Protein AF-A0A3L7SD15-F1 (afdb_monomer_lite)

Secondary structure (DSSP, 8-state):
---EEEEEPSEESSSTT-EESSSSSHHHHHHHHHHHHHHHHHHHHH-HHHHIIIIIHHHHHHHHIIIIIHHHT--SS-EEEEHHHHHHHHHHHHHHHHHHHHHGGGT--HHHHHHHHHHHHHHHHHHHHHHHHHHTHHHHHHHHH--

Structure (mmCIF, N/CA/C/O backbone):
data_AF-A0A3L7SD15-F1
#
_entry.id   AF-A0A3L7SD15-F1
#
loop_
_atom_site.group_PDB
_atom_site.id
_atom_site.type_symbol
_atom_site.label_atom_id
_atom_site.label_alt_id
_atom_site.label_comp_id
_atom_site.label_asym_id
_atom_site.label_entity_id
_atom_site.label_seq_id
_atom_site.pdbx_PDB_ins_code
_atom_site.Cartn_x
_atom_site.Cartn_y
_atom_site.Cartn_z
_atom_site.occupancy
_atom_site.B_iso_or_equiv
_atom_site.auth_seq_id
_atom_site.auth_comp_id
_atom_site.auth_asym_id
_atom_site.auth_atom_id
_atom_site.pdbx_PDB_model_num
ATOM 1 N N . MET A 1 1 ? 20.064 4.854 -13.638 1.00 44.03 1 MET A N 1
ATOM 2 C CA . MET A 1 1 ? 19.119 5.550 -12.735 1.00 44.03 1 MET A CA 1
ATOM 3 C C . MET A 1 1 ? 19.048 4.775 -11.424 1.00 44.03 1 MET A C 1
ATOM 5 O O . MET A 1 1 ? 18.506 3.680 -11.407 1.00 44.03 1 MET A O 1
ATOM 9 N N . LEU A 1 2 ? 19.662 5.291 -10.357 1.00 52.66 2 LEU A N 1
ATOM 10 C CA . LEU A 1 2 ? 19.739 4.640 -9.041 1.00 52.66 2 LEU A CA 1
ATOM 11 C C . LEU A 1 2 ? 18.425 4.871 -8.278 1.00 52.66 2 LEU A C 1
ATOM 13 O 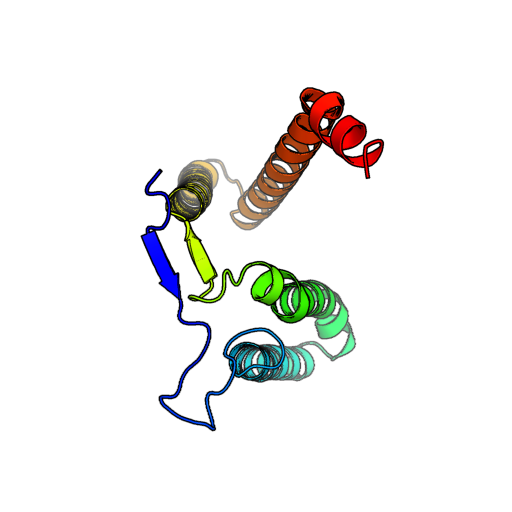O . LEU A 1 2 ? 18.302 5.822 -7.516 1.00 52.66 2 LEU A O 1
ATOM 17 N N . SER A 1 3 ? 17.406 4.059 -8.559 1.00 63.88 3 SER A N 1
ATOM 18 C CA . SER A 1 3 ? 16.093 4.158 -7.898 1.00 63.88 3 SER A CA 1
ATOM 19 C C . SER A 1 3 ? 15.896 3.105 -6.802 1.00 63.88 3 SER A C 1
ATOM 21 O O . SER A 1 3 ? 14.945 3.188 -6.032 1.00 63.88 3 SER A O 1
ATOM 23 N N . THR A 1 4 ? 16.780 2.113 -6.716 1.00 65.06 4 THR A N 1
ATOM 24 C CA . THR A 1 4 ? 16.707 1.012 -5.750 1.00 65.06 4 THR A CA 1
ATOM 25 C C . THR A 1 4 ? 17.349 1.433 -4.433 1.00 65.06 4 THR A C 1
ATOM 27 O O . THR A 1 4 ? 18.551 1.690 -4.390 1.00 65.06 4 THR A O 1
ATOM 30 N N . LEU A 1 5 ? 16.546 1.529 -3.375 1.00 67.06 5 LEU A N 1
ATOM 31 C CA . LEU A 1 5 ? 16.993 1.958 -2.049 1.00 67.06 5 LEU A CA 1
ATOM 32 C C . LEU A 1 5 ? 17.557 0.777 -1.251 1.00 67.06 5 LEU A C 1
ATOM 34 O O . LEU A 1 5 ? 18.591 0.899 -0.605 1.00 67.06 5 LEU A O 1
ATOM 38 N N . PHE A 1 6 ? 16.900 -0.381 -1.340 1.00 69.19 6 PHE A N 1
ATOM 39 C CA . PHE A 1 6 ? 17.351 -1.628 -0.730 1.00 69.19 6 PHE A CA 1
ATOM 40 C C . PHE A 1 6 ? 16.845 -2.825 -1.546 1.00 69.19 6 PHE A C 1
ATOM 42 O O . PHE A 1 6 ? 15.767 -2.757 -2.138 1.00 69.19 6 PHE A O 1
ATOM 49 N N . HIS A 1 7 ? 17.611 -3.916 -1.579 1.00 64.69 7 HIS A N 1
ATOM 50 C CA . HIS A 1 7 ? 17.184 -5.182 -2.179 1.00 64.69 7 HIS A CA 1
ATOM 51 C C . HIS A 1 7 ? 16.804 -6.143 -1.063 1.00 64.69 7 HIS A C 1
ATOM 53 O O . HIS A 1 7 ? 17.629 -6.437 -0.198 1.00 64.69 7 HIS A O 1
ATOM 59 N N . ILE A 1 8 ? 15.565 -6.634 -1.077 1.00 66.44 8 ILE A N 1
ATOM 60 C CA . ILE A 1 8 ? 15.168 -7.694 -0.151 1.00 66.44 8 ILE A CA 1
ATOM 61 C C . ILE A 1 8 ? 15.583 -9.022 -0.792 1.00 66.44 8 ILE A C 1
ATOM 63 O O . ILE A 1 8 ? 15.067 -9.342 -1.868 1.00 66.44 8 ILE A O 1
ATOM 67 N N . PRO A 1 9 ? 16.505 -9.789 -0.178 1.00 62.66 9 PRO A N 1
ATOM 68 C CA . PRO A 1 9 ? 16.968 -11.045 -0.750 1.00 62.66 9 PRO A CA 1
ATOM 69 C C . PRO A 1 9 ? 15.781 -11.994 -0.928 1.00 62.66 9 PRO A C 1
ATOM 71 O O . PRO A 1 9 ? 14.990 -12.179 -0.007 1.00 62.66 9 PRO A O 1
ATOM 74 N N . ALA A 1 10 ? 15.648 -12.592 -2.113 1.00 60.03 10 ALA A N 1
ATOM 75 C CA . ALA A 1 10 ? 14.552 -13.512 -2.429 1.00 60.03 10 ALA A CA 1
ATOM 76 C C . ALA A 1 10 ? 14.731 -14.917 -1.827 1.00 60.03 10 ALA A C 1
ATOM 78 O O . ALA A 1 10 ? 13.799 -15.722 -1.843 1.00 60.03 10 ALA A O 1
ATOM 79 N N . ARG A 1 11 ? 15.913 -15.217 -1.273 1.00 59.06 11 ARG A N 1
ATOM 80 C CA . ARG A 1 11 ? 16.249 -16.504 -0.656 1.00 59.06 11 ARG A CA 1
ATOM 81 C C . ARG A 1 11 ? 16.924 -16.286 0.696 1.00 59.06 11 ARG A C 1
ATOM 83 O O . ARG A 1 11 ? 17.832 -15.463 0.798 1.00 59.06 11 ARG A O 1
ATOM 90 N N . ILE A 1 12 ? 16.504 -17.036 1.713 1.00 55.72 12 ILE A N 1
ATOM 91 C CA . ILE A 1 12 ? 17.193 -17.119 3.010 1.00 55.72 12 ILE A CA 1
ATOM 92 C C . ILE A 1 12 ? 17.818 -18.512 3.087 1.00 55.72 12 ILE A C 1
ATOM 94 O O . ILE A 1 12 ? 17.109 -19.515 3.094 1.00 55.72 12 ILE A O 1
ATOM 98 N N . GLY A 1 13 ? 19.152 -18.560 3.112 1.00 55.25 13 GLY A N 1
ATOM 99 C CA . GLY A 1 13 ? 19.952 -19.787 3.164 1.00 55.25 13 GLY A CA 1
ATOM 100 C C . GLY A 1 13 ? 21.102 -19.763 2.154 1.00 55.25 13 GLY A C 1
ATOM 101 O O . GLY A 1 13 ? 20.912 -19.410 0.993 1.00 55.25 13 GLY A O 1
ATOM 102 N N . SER A 1 14 ? 22.310 -20.124 2.592 1.00 52.28 14 SER A N 1
ATOM 103 C CA . SER A 1 14 ? 23.492 -20.287 1.739 1.00 52.28 14 SER A CA 1
ATOM 104 C C . SER A 1 14 ? 23.707 -21.776 1.441 1.00 52.28 14 SER A C 1
ATOM 106 O O . SER A 1 14 ? 24.327 -22.474 2.240 1.00 52.28 14 SER A O 1
ATOM 108 N N . GLY A 1 15 ? 23.170 -22.285 0.328 1.00 61.50 15 GLY A N 1
ATOM 109 C CA . GLY A 1 15 ? 23.344 -23.687 -0.079 1.00 61.50 15 GLY A CA 1
ATOM 110 C C . GLY A 1 15 ? 22.202 -24.234 -0.941 1.00 61.50 15 GLY A C 1
ATOM 111 O O . GLY A 1 15 ? 21.306 -23.491 -1.335 1.00 61.50 15 GLY A O 1
ATOM 112 N N . ALA A 1 16 ? 22.241 -25.541 -1.223 1.00 53.19 16 ALA A N 1
ATOM 113 C CA . ALA A 1 16 ? 21.258 -26.263 -2.044 1.00 53.19 16 ALA A CA 1
ATOM 114 C C . ALA A 1 16 ? 19.819 -26.251 -1.474 1.00 53.19 16 ALA A C 1
ATOM 116 O O . ALA A 1 16 ? 18.874 -26.464 -2.227 1.00 53.19 16 ALA A O 1
ATOM 117 N N . ASP A 1 17 ? 19.658 -25.897 -0.194 1.00 54.47 17 ASP A N 1
ATOM 118 C CA . ASP A 1 17 ? 18.377 -25.802 0.523 1.00 54.47 17 ASP A CA 1
ATOM 119 C C . ASP A 1 17 ? 17.913 -24.341 0.698 1.00 54.47 17 ASP A C 1
ATOM 121 O O . ASP A 1 17 ? 17.344 -23.958 1.722 1.00 54.47 17 ASP A O 1
ATOM 125 N N . ALA A 1 18 ? 18.212 -23.475 -0.276 1.00 55.78 18 ALA A N 1
ATOM 126 C CA . ALA A 1 18 ? 17.794 -22.078 -0.247 1.00 55.78 18 ALA A CA 1
ATOM 127 C C . ALA A 1 18 ? 16.261 -21.974 -0.338 1.00 55.78 18 ALA A C 1
ATOM 129 O O . ALA A 1 18 ? 15.676 -22.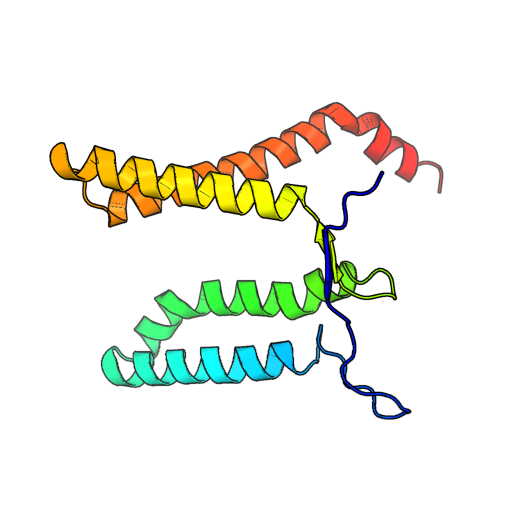119 -1.414 1.00 55.78 18 ALA A O 1
ATOM 130 N N . LEU A 1 19 ? 15.611 -21.701 0.796 1.00 57.66 19 LEU A N 1
ATOM 131 C CA . LEU A 1 19 ? 14.165 -21.527 0.868 1.00 57.66 19 LEU A CA 1
ATOM 132 C C . LEU A 1 19 ? 13.762 -20.220 0.167 1.00 57.66 19 LEU A C 1
ATOM 134 O O . LEU A 1 19 ? 14.313 -19.157 0.489 1.00 57.66 19 LEU A O 1
ATOM 138 N N . PRO A 1 20 ? 12.800 -20.263 -0.772 1.00 64.62 20 PRO A N 1
ATOM 139 C CA . PRO A 1 20 ? 12.253 -19.046 -1.347 1.00 64.62 20 PRO A CA 1
ATOM 140 C C . PRO A 1 20 ? 11.540 -18.252 -0.244 1.00 64.62 20 PRO A C 1
ATOM 142 O O . PRO A 1 20 ? 10.759 -18.804 0.534 1.00 64.62 20 PRO A O 1
ATOM 145 N N . LEU A 1 21 ? 11.803 -16.948 -0.147 1.00 63.44 21 LEU A N 1
ATOM 146 C CA . LEU A 1 21 ? 11.000 -16.060 0.700 1.00 63.44 21 LEU A CA 1
ATOM 147 C C . LEU A 1 21 ? 9.647 -15.767 0.067 1.00 63.44 21 LEU A C 1
ATOM 149 O O . LEU A 1 21 ? 8.640 -15.726 0.770 1.00 63.44 21 LEU A O 1
ATOM 153 N N . PHE A 1 22 ? 9.646 -15.546 -1.245 1.00 62.47 22 PHE A N 1
ATOM 154 C CA . PHE A 1 22 ? 8.505 -15.074 -2.021 1.00 62.47 22 PHE A CA 1
ATOM 155 C C . PHE A 1 22 ? 7.851 -16.218 -2.814 1.00 62.47 22 PHE A C 1
ATOM 157 O O . PHE A 1 22 ? 8.477 -17.250 -3.050 1.00 62.47 22 PHE A O 1
ATOM 164 N N . GLY A 1 23 ? 6.582 -16.066 -3.211 1.00 64.12 23 GLY A N 1
ATOM 165 C CA . GLY A 1 23 ? 5.807 -17.144 -3.839 1.00 64.12 23 GLY A CA 1
ATOM 166 C C . GLY A 1 23 ? 5.357 -18.196 -2.818 1.00 64.12 23 GLY A C 1
ATOM 167 O O . GLY A 1 23 ? 4.748 -17.854 -1.807 1.00 64.12 23 GLY A O 1
ATOM 168 N N . TRP A 1 24 ? 5.693 -19.471 -3.040 1.00 58.53 24 TRP A N 1
ATOM 169 C CA . TRP A 1 24 ? 5.446 -20.592 -2.106 1.00 58.53 24 TRP A CA 1
ATOM 170 C C . TRP A 1 24 ? 6.452 -20.637 -0.945 1.00 58.53 24 TRP A C 1
ATOM 172 O O . TRP A 1 24 ? 6.953 -21.690 -0.555 1.00 58.53 24 TRP A O 1
ATOM 182 N N . GLY A 1 25 ? 6.801 -19.460 -0.444 1.00 68.44 25 GLY A N 1
ATOM 183 C CA . GLY A 1 25 ? 7.898 -19.254 0.480 1.00 68.44 25 GLY A CA 1
ATOM 184 C C . GLY A 1 25 ? 7.480 -19.045 1.928 1.00 68.44 25 GLY A C 1
ATOM 185 O O . GLY A 1 25 ? 6.300 -19.040 2.289 1.00 68.44 25 GLY A O 1
ATOM 186 N N . MET A 1 26 ? 8.480 -18.794 2.769 1.00 65.88 26 MET A N 1
ATOM 187 C CA . MET A 1 26 ? 8.291 -18.547 4.204 1.00 65.88 26 MET A CA 1
ATOM 188 C C . MET A 1 26 ? 7.404 -17.326 4.480 1.00 65.88 26 MET A C 1
ATOM 190 O O . MET A 1 26 ? 6.688 -17.319 5.479 1.00 65.88 26 MET A O 1
ATOM 194 N N . LEU A 1 27 ? 7.410 -16.315 3.600 1.00 67.69 27 LEU A N 1
ATOM 195 C CA . LEU A 1 27 ? 6.577 -15.124 3.765 1.00 67.69 27 LEU A CA 1
ATOM 196 C C . LEU A 1 27 ? 5.089 -15.462 3.666 1.00 67.69 27 LEU A C 1
ATOM 198 O O . LEU A 1 27 ? 4.293 -14.953 4.449 1.00 67.69 27 LEU A O 1
ATOM 202 N N . LEU A 1 28 ? 4.719 -16.349 2.742 1.00 67.00 28 LEU A N 1
ATOM 203 C CA . LEU A 1 28 ? 3.341 -16.800 2.603 1.00 67.00 28 LEU A CA 1
ATOM 204 C C . LEU A 1 28 ? 2.911 -17.648 3.795 1.00 67.00 28 LEU A C 1
ATOM 206 O O . LEU A 1 28 ? 1.790 -17.509 4.268 1.00 67.00 28 LEU A O 1
ATOM 210 N N . LEU A 1 29 ? 3.811 -18.484 4.313 1.00 71.81 29 LEU A N 1
ATOM 211 C CA . LEU A 1 29 ? 3.543 -19.308 5.487 1.00 71.81 29 LEU A CA 1
ATOM 212 C C . LEU A 1 29 ? 3.373 -18.436 6.741 1.00 71.81 29 LEU A C 1
ATOM 214 O O . LEU A 1 29 ? 2.383 -18.574 7.454 1.00 71.81 29 LEU A O 1
ATOM 218 N N . ALA A 1 30 ? 4.270 -17.473 6.966 1.00 76.81 30 ALA A N 1
ATOM 219 C CA . ALA A 1 30 ? 4.152 -16.495 8.047 1.00 76.81 30 ALA A CA 1
ATOM 220 C C . ALA A 1 30 ? 2.863 -15.671 7.924 1.00 76.81 30 ALA A C 1
ATOM 222 O O . ALA A 1 30 ? 2.141 -15.493 8.904 1.00 76.81 30 ALA A O 1
ATOM 223 N N . TRP A 1 31 ? 2.536 -15.222 6.712 1.00 78.62 31 TRP A N 1
ATOM 224 C CA . TRP A 1 31 ? 1.298 -14.507 6.443 1.00 78.62 31 TRP A CA 1
ATOM 225 C C . TRP A 1 31 ? 0.064 -15.384 6.697 1.00 78.62 31 TRP A C 1
ATOM 227 O O . TRP A 1 31 ? -0.886 -14.923 7.320 1.00 78.62 31 TRP A O 1
ATOM 237 N N . ALA A 1 32 ? 0.080 -16.655 6.289 1.00 77.00 32 ALA A N 1
ATOM 238 C CA . ALA A 1 32 ? -1.031 -17.586 6.484 1.00 77.00 32 ALA A CA 1
ATOM 239 C C . ALA A 1 32 ? -1.230 -17.933 7.964 1.00 77.00 32 ALA A C 1
ATOM 241 O O . ALA A 1 32 ? -2.367 -18.051 8.415 1.00 77.00 32 ALA A O 1
ATOM 242 N N . LEU A 1 33 ? -0.147 -18.039 8.739 1.00 82.25 33 LEU A N 1
ATOM 243 C CA . LEU A 1 33 ? -0.211 -18.243 10.186 1.00 82.25 33 LEU A CA 1
ATOM 244 C C . LEU A 1 33 ? -0.753 -17.008 10.911 1.00 82.25 33 LEU A C 1
ATOM 246 O O . LEU A 1 33 ? -1.640 -17.137 11.752 1.00 82.25 33 LEU A O 1
ATOM 250 N N . LEU A 1 34 ? -0.262 -15.813 10.574 1.00 80.75 34 LEU A N 1
ATOM 251 C CA . LEU A 1 34 ? -0.725 -14.563 11.183 1.00 80.75 34 LEU A CA 1
ATOM 252 C C . LEU A 1 34 ? -2.170 -14.248 10.782 1.00 80.75 34 LEU A C 1
ATOM 254 O O . LEU A 1 34 ? -3.004 -13.978 11.643 1.00 80.75 34 LEU A O 1
ATOM 258 N N . GLY A 1 35 ? -2.482 -14.339 9.489 1.00 73.62 35 GLY A N 1
ATOM 259 C CA . GLY A 1 35 ? -3.822 -14.142 8.946 1.00 73.62 35 GLY A CA 1
ATOM 260 C C . GLY A 1 35 ? -4.806 -15.187 9.464 1.00 73.62 35 GLY A C 1
ATOM 261 O O . GLY A 1 35 ? -5.890 -14.830 9.914 1.00 73.62 35 GLY A O 1
ATOM 262 N N . GLY A 1 36 ? -4.410 -16.462 9.488 1.00 75.06 36 GLY A N 1
ATOM 263 C CA . GLY A 1 36 ? -5.204 -17.559 10.041 1.00 75.06 36 GLY A CA 1
ATOM 264 C C . GLY A 1 36 ? -5.433 -17.425 11.546 1.00 75.06 36 GLY A C 1
ATOM 265 O O . GLY A 1 36 ? -6.552 -17.629 12.009 1.00 75.06 36 GLY A O 1
ATOM 266 N N . GLY A 1 37 ? -4.419 -17.010 12.309 1.00 78.19 37 GLY A N 1
ATOM 267 C CA . GLY A 1 37 ? -4.538 -16.739 13.743 1.00 78.19 37 GLY A CA 1
ATOM 268 C C . GLY A 1 37 ? -5.461 -15.556 14.041 1.00 78.19 37 GLY A C 1
ATOM 269 O O . GLY A 1 37 ? -6.337 -15.653 14.901 1.00 78.19 37 GLY A O 1
ATOM 270 N N . PHE A 1 38 ? -5.334 -14.463 13.285 1.00 72.25 38 PHE A N 1
ATOM 271 C CA . PHE A 1 38 ? -6.202 -13.293 13.422 1.00 72.25 38 PHE A CA 1
ATOM 272 C C . PHE A 1 38 ? -7.644 -13.603 12.998 1.00 72.25 38 PHE A C 1
ATOM 274 O O . PHE A 1 38 ? -8.593 -13.170 13.656 1.00 72.25 38 PHE A O 1
ATOM 281 N N . PHE A 1 39 ? -7.814 -14.415 11.951 1.00 71.75 39 PHE A N 1
ATOM 282 C CA . PHE A 1 39 ? -9.103 -14.933 11.503 1.00 71.75 39 PHE A CA 1
ATOM 283 C C . PHE A 1 39 ? -9.744 -15.854 12.545 1.00 71.75 39 PHE A C 1
ATOM 285 O O . PHE A 1 39 ? -10.922 -15.702 12.844 1.00 71.75 39 PHE A O 1
ATOM 292 N N . ALA A 1 40 ? -8.982 -16.766 13.151 1.00 75.19 40 ALA A N 1
ATOM 293 C CA . ALA A 1 40 ? -9.471 -17.641 14.215 1.00 75.19 40 ALA A CA 1
ATOM 294 C C . ALA A 1 40 ? -9.887 -16.834 15.454 1.00 75.19 40 ALA A C 1
ATOM 296 O O . ALA A 1 40 ? -10.967 -17.050 16.001 1.00 75.19 40 ALA A O 1
ATOM 297 N N . HIS A 1 41 ? -9.085 -15.839 15.842 1.00 75.94 41 HIS A N 1
ATOM 298 C CA . HIS A 1 41 ? -9.389 -14.952 16.964 1.00 75.94 41 HIS A CA 1
ATOM 299 C C . HIS A 1 41 ? -10.660 -14.113 16.727 1.00 75.94 41 HIS A C 1
ATOM 301 O O . HIS A 1 41 ? -11.510 -13.974 17.613 1.0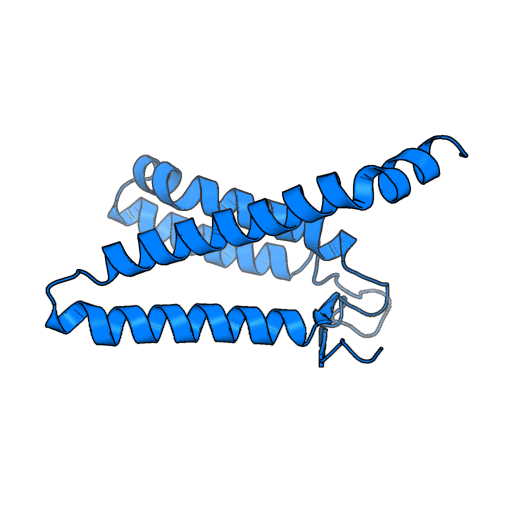0 75.94 41 HIS A O 1
ATOM 307 N N . THR A 1 42 ? -10.842 -13.586 15.513 1.00 67.00 42 THR A N 1
ATOM 308 C CA . THR A 1 42 ? -12.066 -12.855 15.139 1.00 67.00 42 THR A CA 1
ATOM 309 C C . THR A 1 42 ? -13.270 -13.777 14.942 1.00 67.00 42 THR A C 1
ATOM 311 O O . THR A 1 42 ? -14.384 -13.407 15.308 1.00 67.00 42 THR A O 1
ATOM 314 N N . ALA A 1 43 ? -13.072 -15.000 14.448 1.00 71.25 43 ALA A N 1
ATOM 315 C CA . ALA A 1 43 ? -14.125 -16.004 14.323 1.00 71.25 43 ALA A CA 1
ATOM 316 C C . ALA A 1 43 ? -14.632 -16.486 15.691 1.00 71.25 43 ALA A C 1
ATOM 318 O O . ALA A 1 43 ? -15.833 -16.714 15.837 1.00 71.25 43 ALA A O 1
ATOM 319 N N . TRP A 1 44 ? -13.758 -16.587 16.698 1.00 75.69 44 TRP A N 1
ATOM 320 C CA . TRP A 1 44 ? -14.141 -16.928 18.074 1.00 75.69 44 TRP A CA 1
ATOM 321 C C . TRP A 1 44 ? -14.901 -15.810 18.789 1.00 75.69 44 TRP A C 1
ATOM 323 O O . TRP A 1 44 ? -15.745 -16.097 19.631 1.00 75.69 44 TRP A O 1
ATOM 333 N N . SER A 1 45 ? -14.638 -14.548 18.449 1.00 71.62 45 SER A N 1
ATOM 334 C CA . SER A 1 45 ? -15.268 -13.397 19.112 1.00 71.62 45 SER A CA 1
ATOM 335 C C . SER A 1 45 ? -16.517 -12.868 18.398 1.00 71.62 45 SER A C 1
ATOM 337 O O . SER A 1 45 ? -17.424 -12.371 19.059 1.00 71.62 45 SER A O 1
ATOM 339 N N . ARG A 1 46 ? -16.595 -12.961 17.063 1.00 65.50 46 ARG A N 1
ATOM 340 C CA . ARG A 1 46 ? -17.687 -12.379 16.249 1.00 65.50 46 ARG A CA 1
ATOM 341 C C . ARG A 1 46 ? -18.397 -13.379 15.333 1.00 65.50 46 ARG A C 1
ATOM 343 O O . ARG A 1 46 ? -19.338 -13.013 14.632 1.00 65.50 46 ARG A O 1
ATOM 350 N N . GLY A 1 47 ? -17.969 -14.639 15.342 1.00 76.44 47 GLY A N 1
ATOM 351 C CA . GLY A 1 47 ? -18.500 -15.693 14.487 1.00 76.44 47 GLY A CA 1
ATOM 352 C C . GLY A 1 47 ? -17.792 -15.780 13.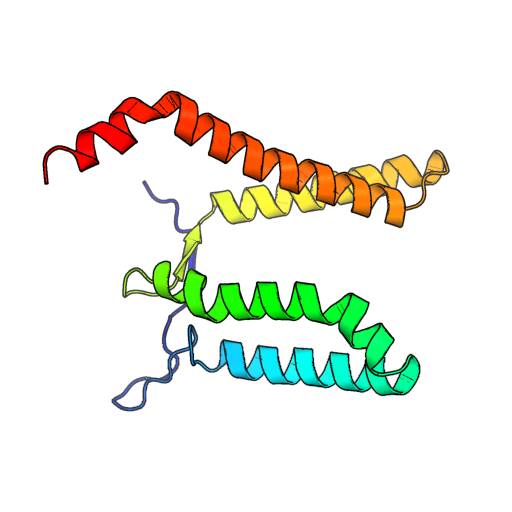123 1.00 76.44 47 GLY A C 1
ATOM 353 O O . GLY A 1 47 ? -17.364 -14.771 12.554 1.00 76.44 47 GLY A O 1
ATOM 354 N N . PRO A 1 48 ? -17.692 -16.990 12.544 1.00 68.44 48 PRO A N 1
ATOM 355 C CA . PRO A 1 48 ? -16.877 -17.254 11.355 1.00 68.44 48 PRO A CA 1
ATOM 356 C C . PRO A 1 48 ? -17.393 -16.560 10.086 1.00 68.44 48 PRO A C 1
ATOM 358 O O . PRO A 1 48 ? -16.598 -16.169 9.237 1.00 68.44 48 PRO A O 1
ATOM 361 N N . ARG A 1 49 ? -18.714 -16.352 9.957 1.00 72.25 49 ARG A N 1
ATOM 362 C CA . ARG A 1 49 ? -19.311 -15.645 8.806 1.00 72.25 49 ARG A CA 1
ATOM 363 C C . ARG A 1 49 ? -18.968 -14.154 8.788 1.00 72.25 49 ARG A C 1
ATOM 365 O O . ARG A 1 49 ? -18.685 -13.618 7.723 1.00 72.25 49 ARG A O 1
ATOM 372 N N . ALA A 1 50 ? -18.963 -13.500 9.950 1.00 67.25 50 ALA A N 1
ATOM 373 C CA . ALA A 1 50 ? -18.612 -12.085 10.059 1.00 67.25 50 ALA A CA 1
ATOM 374 C C . ALA A 1 50 ? -17.112 -11.863 9.809 1.00 67.25 50 ALA A C 1
ATOM 376 O O . ALA A 1 50 ? -16.733 -10.939 9.090 1.00 67.25 50 ALA A O 1
ATOM 377 N N . ALA A 1 51 ? -16.267 -12.761 10.327 1.00 67.12 51 ALA A N 1
ATOM 378 C CA . ALA A 1 51 ? -14.833 -12.756 10.049 1.00 67.12 51 ALA A CA 1
ATOM 379 C C . ALA A 1 51 ? -14.540 -12.975 8.552 1.00 67.12 51 ALA A C 1
ATOM 381 O O . ALA A 1 51 ? -13.736 -12.247 7.975 1.00 67.12 51 ALA A O 1
ATOM 382 N N . ALA A 1 52 ? -15.233 -13.908 7.890 1.00 72.44 52 ALA A N 1
ATOM 383 C CA . ALA A 1 52 ? -15.096 -14.132 6.448 1.00 72.44 52 ALA A CA 1
ATOM 384 C C . ALA A 1 52 ? -15.518 -12.915 5.614 1.00 72.44 52 ALA A C 1
ATOM 386 O O . ALA A 1 52 ? -14.811 -12.551 4.678 1.00 72.44 52 ALA A O 1
ATOM 387 N N . ALA A 1 53 ? -16.624 -12.261 5.973 1.00 73.12 53 ALA A N 1
ATOM 388 C CA . ALA A 1 53 ? -17.114 -11.093 5.245 1.00 73.12 53 ALA A CA 1
ATOM 389 C C . ALA A 1 53 ? -16.165 -9.885 5.345 1.00 73.12 53 ALA A C 1
ATOM 391 O O . ALA A 1 53 ? -15.970 -9.185 4.356 1.00 73.12 53 ALA A O 1
ATOM 392 N N . MET A 1 54 ? -15.563 -9.645 6.515 1.00 68.88 54 MET A N 1
ATOM 393 C CA . MET A 1 54 ? -14.688 -8.484 6.731 1.00 68.88 54 MET A CA 1
ATOM 394 C C . MET A 1 54 ? -13.225 -8.748 6.369 1.00 68.88 54 MET A C 1
ATOM 396 O O . MET A 1 54 ? -12.588 -7.908 5.739 1.00 68.88 54 MET A O 1
ATOM 400 N N . LEU A 1 55 ? -12.675 -9.894 6.776 1.00 73.25 55 LEU A N 1
ATOM 401 C CA . LEU A 1 55 ? -11.254 -10.200 6.603 1.00 73.25 55 LEU A CA 1
ATOM 402 C C . LEU A 1 55 ? -10.963 -11.068 5.382 1.00 73.25 55 LEU A C 1
ATOM 404 O O . LEU A 1 55 ? -9.841 -11.026 4.893 1.00 73.25 55 LEU A O 1
ATOM 408 N N . GLY A 1 56 ? -11.933 -11.832 4.872 1.00 76.81 56 GLY A N 1
ATOM 409 C CA . GLY A 1 56 ? -11.691 -12.811 3.810 1.00 76.81 56 GLY A CA 1
ATOM 410 C C . GLY A 1 56 ? -11.185 -12.178 2.517 1.00 76.81 56 GLY A C 1
ATOM 411 O O . GLY A 1 56 ? -10.157 -12.595 1.994 1.00 76.81 56 GLY A O 1
ATOM 412 N N . VAL A 1 57 ? -11.862 -11.134 2.034 1.00 76.38 57 VAL A N 1
ATOM 413 C CA . VAL A 1 57 ? -11.477 -10.421 0.803 1.00 76.38 57 VAL A CA 1
ATOM 414 C C . VAL A 1 57 ? -10.080 -9.788 0.903 1.00 76.38 57 VAL A C 1
ATOM 416 O O . VAL A 1 57 ? -9.245 -10.105 0.056 1.00 76.38 57 VAL A O 1
ATOM 419 N N . PRO A 1 58 ? -9.756 -8.953 1.913 1.00 76.12 58 PRO A N 1
ATOM 420 C CA . PRO A 1 58 ? -8.415 -8.384 2.020 1.00 76.12 58 PRO A CA 1
ATOM 421 C C . PRO A 1 58 ? -7.345 -9.455 2.261 1.00 76.12 58 PRO A C 1
ATOM 423 O O . PRO A 1 58 ? -6.255 -9.334 1.701 1.00 76.12 58 PRO A O 1
ATOM 426 N N . LEU A 1 59 ? -7.642 -10.534 3.006 1.00 77.56 59 LEU A N 1
ATOM 427 C CA . LEU A 1 59 ? -6.699 -11.645 3.141 1.00 77.56 59 LEU A CA 1
ATOM 428 C C . LEU A 1 59 ? -6.392 -12.272 1.774 1.00 77.56 59 LEU A C 1
ATOM 430 O O . LEU A 1 59 ? -5.230 -12.426 1.404 1.00 77.56 59 LEU A O 1
ATOM 434 N N . LEU A 1 60 ? -7.428 -12.612 1.009 1.00 80.50 60 LEU A N 1
ATOM 435 C CA . LEU A 1 60 ? -7.269 -13.233 -0.304 1.00 80.50 60 LEU A CA 1
ATOM 436 C C . LEU A 1 60 ? -6.490 -12.340 -1.272 1.00 80.50 60 LEU A C 1
ATOM 438 O O . LEU A 1 60 ? -5.611 -12.839 -1.970 1.00 80.50 60 LEU A O 1
ATOM 442 N N . ILE A 1 61 ? -6.761 -11.032 -1.282 1.00 79.44 61 ILE A N 1
ATOM 443 C CA . ILE A 1 61 ? -6.042 -10.074 -2.133 1.00 79.44 61 ILE A CA 1
ATOM 444 C C . ILE A 1 61 ? -4.555 -10.042 -1.773 1.00 79.44 61 ILE A C 1
ATOM 446 O O . ILE A 1 61 ? -3.707 -10.158 -2.658 1.00 79.44 61 ILE A O 1
ATOM 450 N N . VAL A 1 62 ? -4.218 -9.933 -0.485 1.00 76.19 62 VAL A N 1
ATOM 451 C CA . VAL A 1 62 ? -2.813 -9.890 -0.054 1.00 76.19 62 VAL A CA 1
ATOM 452 C C . VAL A 1 62 ? -2.113 -11.226 -0.330 1.00 76.19 62 VAL A C 1
ATOM 454 O O . VAL A 1 62 ? -0.998 -11.229 -0.850 1.00 76.19 62 VAL A O 1
ATOM 457 N N . GLY A 1 63 ? -2.772 -12.358 -0.069 1.00 75.12 63 GLY A N 1
ATOM 458 C CA . GLY A 1 63 ? -2.246 -13.686 -0.394 1.00 75.12 63 GLY A CA 1
ATOM 459 C C . GLY A 1 63 ? -1.994 -13.869 -1.895 1.00 75.12 63 GLY A C 1
ATOM 460 O O . GLY A 1 63 ? -0.931 -14.350 -2.290 1.00 75.12 63 GLY A O 1
ATOM 461 N N . ALA A 1 64 ? -2.921 -13.414 -2.743 1.00 78.19 64 ALA A N 1
ATOM 462 C CA . ALA A 1 64 ? -2.758 -13.431 -4.195 1.00 78.19 64 ALA A CA 1
ATOM 463 C C . ALA A 1 64 ? -1.596 -12.535 -4.656 1.00 78.19 64 ALA A C 1
ATOM 465 O O . ALA A 1 64 ? -0.796 -12.956 -5.491 1.00 78.19 64 ALA A O 1
ATOM 466 N N . MET A 1 65 ? -1.441 -11.339 -4.077 1.00 70.38 65 MET A N 1
ATOM 467 C CA . MET A 1 65 ? -0.298 -10.467 -4.368 1.00 70.38 65 MET A CA 1
ATOM 468 C C . MET A 1 65 ? 1.041 -11.113 -3.981 1.00 70.38 65 MET A C 1
ATOM 470 O O . MET A 1 65 ? 1.995 -11.049 -4.754 1.00 70.38 65 MET A O 1
ATOM 474 N N . ILE A 1 66 ? 1.127 -11.772 -2.824 1.00 72.62 66 ILE A N 1
ATOM 475 C CA . ILE A 1 66 ? 2.357 -12.461 -2.393 1.00 72.62 66 ILE A CA 1
ATOM 476 C C . ILE A 1 66 ? 2.694 -13.634 -3.328 1.00 72.62 66 ILE A C 1
ATOM 478 O O . ILE A 1 66 ? 3.867 -13.844 -3.643 1.00 72.62 66 ILE A O 1
ATOM 482 N N . LEU A 1 67 ? 1.681 -14.375 -3.786 1.00 71.00 67 LEU A N 1
ATOM 483 C CA . LEU A 1 67 ? 1.854 -15.528 -4.674 1.00 71.00 67 LEU A CA 1
ATOM 484 C C . LEU A 1 67 ? 2.240 -15.152 -6.102 1.00 71.00 67 LEU A C 1
ATOM 486 O O . LEU A 1 67 ? 3.037 -15.862 -6.703 1.00 71.00 67 LEU A O 1
ATOM 490 N N . TRP A 1 68 ? 1.656 -14.087 -6.651 1.00 68.56 68 TRP A N 1
ATOM 491 C CA . TRP A 1 68 ? 1.738 -13.796 -8.087 1.00 68.56 68 TRP A CA 1
ATOM 492 C C . TRP A 1 68 ? 2.513 -12.521 -8.406 1.00 68.56 68 TRP A C 1
ATOM 494 O O . TRP A 1 68 ? 3.248 -12.484 -9.386 1.00 68.56 68 TRP A O 1
ATOM 504 N N . VAL A 1 69 ? 2.382 -11.478 -7.584 1.00 68.62 69 VAL A N 1
ATOM 505 C CA . VAL A 1 69 ? 2.988 -10.167 -7.865 1.00 68.62 69 VAL A CA 1
ATOM 506 C C . VAL A 1 69 ? 4.436 -10.124 -7.394 1.00 68.62 69 VAL A C 1
ATOM 508 O O . VAL A 1 69 ? 5.306 -9.692 -8.142 1.00 68.62 69 VAL A O 1
ATOM 511 N N . LEU A 1 70 ? 4.725 -10.599 -6.181 1.00 66.75 70 LEU A N 1
ATOM 512 C CA . LEU A 1 70 ? 6.092 -10.577 -5.648 1.00 66.75 70 LEU A CA 1
ATOM 513 C C . LEU A 1 70 ? 7.106 -11.409 -6.453 1.00 66.75 70 LEU A C 1
ATOM 515 O O . LEU A 1 70 ? 8.183 -10.876 -6.707 1.00 66.75 70 LEU A O 1
ATOM 519 N N . PRO A 1 71 ? 6.820 -12.653 -6.891 1.00 65.88 71 PRO A N 1
ATOM 520 C CA . PRO A 1 71 ? 7.773 -13.395 -7.718 1.00 65.88 71 PRO A CA 1
ATOM 521 C C . PRO A 1 71 ? 7.914 -12.817 -9.129 1.00 65.88 71 PRO A C 1
ATOM 523 O O . PRO A 1 71 ? 8.980 -12.932 -9.718 1.00 65.88 71 PRO A O 1
ATOM 526 N N . ALA A 1 72 ? 6.883 -12.150 -9.660 1.00 63.91 72 ALA A N 1
ATOM 527 C CA . ALA A 1 72 ? 6.984 -11.426 -10.928 1.00 63.91 72 ALA A CA 1
ATOM 528 C C . ALA A 1 72 ? 7.843 -10.148 -10.827 1.00 63.91 72 ALA A C 1
ATOM 530 O O . ALA A 1 72 ? 8.269 -9.618 -11.848 1.00 63.91 72 ALA A O 1
ATOM 531 N N . LEU A 1 73 ? 8.084 -9.648 -9.610 1.00 61.41 73 LEU A N 1
ATOM 532 C CA . LEU A 1 73 ? 8.947 -8.499 -9.322 1.00 61.41 73 LEU A CA 1
ATOM 533 C C . LEU A 1 73 ? 10.386 -8.898 -8.943 1.00 61.41 73 LEU A C 1
ATOM 535 O O . LEU A 1 73 ? 11.188 -8.015 -8.634 1.00 61.41 73 LEU A O 1
ATOM 539 N N . ASP A 1 74 ? 10.708 -10.194 -8.904 1.00 65.19 74 ASP A N 1
ATOM 540 C CA . ASP A 1 74 ? 12.055 -10.669 -8.587 1.00 65.19 74 ASP A CA 1
ATOM 541 C C . ASP A 1 74 ? 12.940 -10.636 -9.841 1.00 65.19 74 ASP A C 1
ATOM 543 O O . ASP A 1 74 ? 12.832 -11.481 -10.727 1.00 65.19 74 ASP A O 1
ATOM 547 N N . ASP A 1 75 ? 13.862 -9.674 -9.889 1.00 60.03 75 ASP A N 1
ATOM 548 C CA . ASP A 1 75 ? 14.827 -9.504 -10.985 1.00 60.03 75 ASP A CA 1
ATOM 549 C C . ASP A 1 75 ? 16.026 -10.488 -10.871 1.00 60.03 75 ASP A C 1
ATOM 551 O O . ASP A 1 75 ? 17.099 -10.263 -11.433 1.00 60.03 75 ASP A O 1
ATOM 555 N N . GLY A 1 76 ? 15.894 -11.575 -10.097 1.00 60.50 76 GLY A N 1
ATOM 556 C CA . GLY A 1 76 ? 16.929 -12.600 -9.890 1.00 60.50 76 GLY A CA 1
ATOM 557 C C . GLY A 1 76 ? 18.014 -12.228 -8.868 1.00 60.50 76 GLY A C 1
ATOM 558 O O . GLY A 1 76 ? 18.896 -13.038 -8.572 1.00 60.50 76 GLY A O 1
ATOM 559 N N . GLN A 1 77 ? 17.953 -11.021 -8.302 1.00 57.38 77 GLN A N 1
ATOM 560 C CA . GLN A 1 77 ? 18.799 -10.542 -7.198 1.00 57.38 77 GLN A CA 1
ATOM 561 C C . GLN A 1 77 ? 17.982 -10.189 -5.940 1.00 57.38 77 GLN A C 1
ATOM 563 O O . GLN A 1 77 ? 18.549 -9.715 -4.954 1.00 57.38 77 GLN A O 1
ATOM 568 N N . GLY A 1 78 ? 16.666 -10.436 -5.939 1.00 60.88 78 GLY A N 1
ATOM 569 C CA . GLY A 1 78 ? 15.746 -10.000 -4.892 1.00 60.88 78 GLY A CA 1
ATOM 570 C C . GLY A 1 78 ? 14.769 -8.927 -5.366 1.00 60.88 78 GLY A C 1
ATOM 571 O O . GLY A 1 78 ? 14.967 -8.296 -6.402 1.00 60.88 78 GLY A O 1
ATOM 572 N N . VAL A 1 79 ? 13.723 -8.687 -4.570 1.00 67.56 79 VAL A N 1
ATOM 573 C CA . VAL A 1 79 ? 12.702 -7.675 -4.876 1.00 67.56 79 VAL A CA 1
ATOM 574 C C . VAL A 1 79 ? 13.298 -6.280 -4.638 1.00 67.56 79 VAL A C 1
ATOM 576 O O . VAL A 1 79 ? 13.660 -5.957 -3.495 1.00 67.56 79 VAL A O 1
ATOM 579 N N . PRO A 1 80 ? 13.411 -5.433 -5.679 1.00 68.50 80 PRO A N 1
ATOM 580 C CA . PRO A 1 80 ? 13.997 -4.110 -5.541 1.00 68.50 80 PRO A CA 1
ATOM 581 C C . PRO A 1 80 ? 12.997 -3.159 -4.877 1.00 68.50 80 PRO A C 1
ATOM 583 O O . PRO A 1 80 ? 11.998 -2.750 -5.477 1.00 68.50 80 PRO A O 1
ATOM 586 N N . VAL A 1 81 ? 13.283 -2.735 -3.644 1.00 71.38 81 VAL A N 1
ATOM 587 C CA . VAL A 1 81 ? 12.504 -1.683 -2.981 1.00 71.38 81 VAL A CA 1
ATOM 588 C C . VAL A 1 81 ? 12.950 -0.343 -3.541 1.00 71.38 81 VAL A C 1
ATOM 590 O O . VAL A 1 81 ? 14.066 0.129 -3.302 1.00 71.38 81 VAL A O 1
ATOM 593 N N . ARG A 1 82 ? 12.072 0.278 -4.326 1.00 79.81 82 ARG A N 1
ATOM 594 C CA . ARG A 1 82 ? 12.374 1.537 -5.007 1.00 79.81 82 ARG A CA 1
ATOM 595 C C . ARG A 1 82 ? 12.108 2.729 -4.090 1.00 79.81 82 ARG A C 1
ATOM 597 O O . ARG A 1 82 ? 11.062 2.806 -3.448 1.00 79.81 82 ARG A O 1
ATOM 604 N N . GLY A 1 83 ? 13.033 3.687 -4.067 1.00 79.94 83 GLY A N 1
ATOM 605 C CA . GLY A 1 83 ? 12.964 4.874 -3.213 1.00 79.94 83 GLY A CA 1
ATOM 606 C C . GLY A 1 83 ? 11.728 5.733 -3.477 1.00 79.94 83 GLY A C 1
ATOM 607 O O . GLY A 1 83 ? 11.128 6.235 -2.533 1.00 79.94 83 GLY A O 1
ATOM 608 N N . TYR A 1 84 ? 11.268 5.825 -4.732 1.00 80.44 84 TYR A N 1
ATOM 609 C CA . TYR A 1 84 ? 10.029 6.549 -5.036 1.00 80.44 84 TYR A CA 1
ATOM 610 C C . TYR A 1 84 ? 8.809 5.903 -4.365 1.00 80.44 84 TYR A C 1
ATOM 612 O O . TYR A 1 84 ? 7.926 6.614 -3.903 1.00 80.44 84 TYR A O 1
ATOM 620 N N . GLY A 1 85 ? 8.767 4.568 -4.267 1.00 81.88 85 GLY A N 1
ATOM 621 C CA . GLY A 1 85 ? 7.668 3.857 -3.616 1.00 81.88 85 GLY A CA 1
ATOM 622 C C . GLY A 1 85 ? 7.615 4.177 -2.125 1.00 81.88 85 GLY A C 1
ATOM 623 O O . GLY A 1 85 ? 6.548 4.479 -1.597 1.00 81.88 85 GLY A O 1
ATOM 624 N N . LEU A 1 86 ? 8.781 4.213 -1.472 1.00 85.50 86 LEU A N 1
ATOM 625 C CA . LEU A 1 86 ? 8.895 4.635 -0.076 1.00 85.50 86 LEU A CA 1
ATOM 626 C C . LEU A 1 86 ? 8.429 6.084 0.115 1.00 85.50 86 LEU A C 1
ATOM 628 O O . LEU A 1 86 ? 7.668 6.361 1.039 1.00 85.50 86 LEU A O 1
ATOM 632 N N . MET A 1 87 ? 8.840 7.003 -0.763 1.00 88.31 87 MET A N 1
ATOM 633 C CA . MET A 1 87 ? 8.404 8.399 -0.676 1.00 88.31 87 MET A CA 1
ATOM 634 C C . MET A 1 87 ? 6.893 8.551 -0.872 1.00 88.31 87 MET A C 1
ATOM 636 O O . MET A 1 87 ? 6.279 9.330 -0.151 1.00 88.31 87 MET A O 1
ATOM 640 N N . LEU A 1 88 ? 6.278 7.788 -1.783 1.00 87.69 88 LEU A N 1
ATOM 641 C CA . LEU A 1 88 ? 4.821 7.782 -1.958 1.00 87.69 88 LEU A CA 1
ATOM 642 C C . LEU A 1 88 ? 4.098 7.257 -0.714 1.00 87.69 88 LEU A C 1
ATOM 644 O O . LEU A 1 88 ? 3.091 7.834 -0.308 1.00 87.69 88 LEU A O 1
ATOM 648 N N . LEU A 1 89 ? 4.627 6.209 -0.078 1.00 88.12 89 LEU A N 1
ATOM 649 C CA . LEU A 1 89 ? 4.067 5.669 1.161 1.00 88.12 89 LEU A CA 1
ATOM 650 C C . LEU A 1 89 ? 4.168 6.683 2.310 1.00 88.12 89 LEU A C 1
ATOM 652 O O . LEU A 1 89 ? 3.193 6.904 3.029 1.00 88.12 89 LEU A O 1
ATOM 656 N N . LEU A 1 90 ? 5.317 7.350 2.444 1.00 92.88 90 LEU A N 1
ATOM 657 C CA . LEU A 1 90 ? 5.506 8.429 3.414 1.00 92.88 90 LEU A CA 1
ATOM 658 C C . LEU A 1 90 ? 4.581 9.617 3.133 1.00 92.88 90 LEU A C 1
ATOM 660 O O . LEU A 1 90 ? 3.994 10.155 4.068 1.00 92.88 90 LEU A O 1
ATOM 664 N N . ALA A 1 91 ? 4.407 10.002 1.867 1.00 91.38 91 ALA A N 1
ATOM 665 C CA . ALA A 1 91 ? 3.502 11.078 1.475 1.00 91.38 91 ALA A CA 1
ATOM 666 C C . ALA A 1 91 ? 2.041 10.743 1.817 1.00 91.38 91 ALA A C 1
ATOM 668 O O . ALA A 1 91 ? 1.352 11.568 2.417 1.00 91.38 91 ALA A O 1
ATOM 669 N N . ALA A 1 92 ? 1.585 9.527 1.506 1.00 90.31 92 ALA A N 1
ATOM 670 C CA . ALA A 1 92 ? 0.237 9.068 1.838 1.00 90.31 92 ALA A CA 1
ATOM 671 C C . ALA A 1 92 ? 0.009 9.010 3.359 1.00 90.31 92 ALA A C 1
ATOM 673 O O . ALA A 1 92 ? -1.005 9.506 3.856 1.00 90.31 92 ALA A O 1
ATOM 674 N N . GLY A 1 93 ? 0.972 8.466 4.111 1.00 92.88 93 GLY A N 1
ATOM 675 C CA . GLY A 1 93 ? 0.905 8.387 5.571 1.00 92.88 93 GLY A CA 1
ATOM 676 C C . GLY A 1 93 ? 0.906 9.763 6.238 1.00 92.88 93 GLY A C 1
ATOM 677 O O . GLY A 1 93 ? 0.032 10.054 7.054 1.00 92.88 93 GLY A O 1
ATOM 678 N N . ALA A 1 94 ? 1.835 10.642 5.853 1.00 95.00 94 ALA A N 1
ATOM 679 C CA . ALA A 1 94 ? 1.921 11.999 6.388 1.00 95.00 94 ALA A CA 1
ATOM 680 C C . ALA A 1 94 ? 0.696 12.847 6.014 1.00 95.00 94 ALA A C 1
ATOM 682 O O . ALA A 1 94 ? 0.185 13.582 6.859 1.00 95.00 94 ALA A O 1
ATOM 683 N N . GLY A 1 95 ? 0.194 12.720 4.781 1.00 93.19 95 GLY A N 1
ATOM 684 C CA . GLY A 1 95 ? -1.022 13.398 4.334 1.00 93.19 95 GLY A CA 1
ATOM 685 C C . GLY A 1 95 ? -2.244 12.962 5.138 1.00 93.19 95 GLY A C 1
ATOM 686 O O . GLY A 1 95 ? -2.971 13.807 5.656 1.00 93.19 95 GLY A O 1
ATOM 687 N N . THR A 1 96 ? -2.422 11.653 5.329 1.00 92.94 96 THR A N 1
ATOM 688 C CA . THR A 1 96 ? -3.533 11.107 6.126 1.00 92.94 96 THR A CA 1
ATOM 689 C C . THR A 1 96 ? -3.433 11.545 7.586 1.00 92.94 96 THR A C 1
ATOM 691 O O . THR A 1 96 ? -4.409 12.028 8.156 1.00 92.94 96 THR A O 1
ATOM 694 N N . TRP A 1 97 ? -2.240 11.461 8.180 1.00 93.19 97 TRP A N 1
ATOM 695 C CA . TRP A 1 97 ? -1.991 11.925 9.545 1.00 93.19 97 TRP A CA 1
ATOM 696 C C . TRP A 1 97 ? -2.335 13.407 9.721 1.00 93.19 97 TRP A C 1
ATOM 698 O O . TRP A 1 97 ? -3.064 13.774 10.645 1.00 93.19 97 TRP A O 1
ATOM 708 N N . LEU A 1 98 ? -1.860 14.262 8.812 1.00 94.75 98 LEU A N 1
ATOM 709 C CA . LEU A 1 98 ? -2.139 15.694 8.851 1.00 94.75 98 LEU A CA 1
ATOM 710 C C . LEU A 1 98 ? -3.640 15.980 8.706 1.00 94.75 98 LEU A C 1
ATOM 712 O O . LEU A 1 98 ? -4.162 16.844 9.415 1.00 94.75 98 LEU A O 1
ATOM 716 N N . SER A 1 99 ? -4.335 15.239 7.840 1.00 93.56 99 SER A N 1
ATOM 717 C CA . SER A 1 99 ? -5.788 15.327 7.679 1.00 93.56 99 SER A CA 1
ATOM 718 C C . SER A 1 99 ? -6.531 14.955 8.961 1.00 93.56 99 SER A C 1
ATOM 720 O O . SER A 1 99 ? -7.443 15.680 9.346 1.00 93.56 99 SER A O 1
ATOM 722 N N . ILE A 1 100 ? -6.117 13.907 9.681 1.00 93.38 100 ILE A N 1
ATOM 723 C CA . ILE A 1 100 ? -6.724 13.526 10.971 1.00 93.38 100 ILE A CA 1
ATOM 724 C C . ILE A 1 100 ? -6.488 14.611 12.023 1.00 93.38 100 ILE A C 1
ATOM 726 O O . ILE A 1 100 ? -7.426 15.042 12.696 1.00 93.38 100 ILE A O 1
ATOM 730 N N . VAL A 1 101 ? -5.243 15.080 12.160 1.00 94.38 101 VAL A N 1
ATOM 731 C CA . VAL A 1 101 ? -4.877 16.106 13.150 1.00 94.38 101 VAL A CA 1
ATOM 732 C C . VAL A 1 101 ? -5.659 17.401 12.919 1.00 94.38 101 VAL A C 1
ATOM 734 O O . VAL A 1 101 ? -6.099 18.026 13.881 1.00 94.38 101 VAL A O 1
ATOM 737 N N . ARG A 1 102 ? -5.877 17.789 11.656 1.00 91.81 102 ARG A N 1
ATOM 738 C CA . ARG A 1 102 ? -6.663 18.981 11.295 1.00 91.81 102 ARG A CA 1
ATOM 739 C C . ARG A 1 102 ? -8.175 18.750 11.314 1.00 91.81 102 ARG A C 1
ATOM 741 O O . ARG A 1 102 ? -8.915 19.688 11.585 1.00 91.81 102 ARG A O 1
ATOM 748 N N . GLY A 1 103 ? -8.632 17.532 11.035 1.00 90.12 103 GLY A N 1
ATOM 749 C CA . GLY A 1 103 ? -10.049 17.178 10.956 1.00 90.12 103 GLY A CA 1
ATOM 750 C C . GLY A 1 103 ? -10.708 16.968 12.318 1.00 90.12 103 GLY A C 1
ATOM 751 O O . GLY A 1 103 ? -11.864 17.349 12.493 1.00 90.12 103 GLY A O 1
ATOM 752 N N . ARG A 1 104 ? -9.971 16.451 13.312 1.00 89.00 104 ARG A N 1
ATOM 753 C CA . ARG A 1 104 ? -10.507 16.219 14.668 1.00 89.00 104 ARG A CA 1
ATOM 754 C C . ARG A 1 104 ? -11.076 17.486 15.331 1.00 89.00 104 ARG A C 1
ATOM 756 O O . ARG A 1 104 ? -12.193 17.411 15.835 1.00 89.00 104 ARG A O 1
ATOM 763 N N . PRO A 1 105 ? -10.393 18.652 15.320 1.00 91.56 105 PRO A N 1
ATOM 764 C CA . PRO A 1 105 ? -10.954 19.898 15.856 1.00 91.56 105 PRO A CA 1
ATOM 765 C C . PRO A 1 105 ? -12.218 20.386 15.136 1.00 91.56 105 PRO A C 1
ATOM 767 O O . PRO A 1 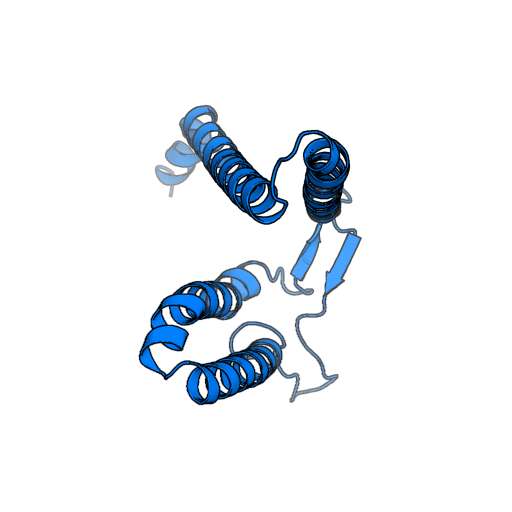105 ? -13.005 21.119 15.720 1.00 91.56 105 PRO A O 1
ATOM 770 N N . LEU A 1 106 ? -12.411 19.987 13.877 1.00 92.56 106 LEU A N 1
ATOM 771 C CA . LEU A 1 106 ? -13.573 20.342 13.057 1.00 92.56 106 LEU A CA 1
ATOM 772 C C . LEU A 1 106 ? -14.752 19.368 13.251 1.00 92.56 106 LEU A C 1
ATOM 774 O O . LEU A 1 106 ? -15.781 19.522 12.602 1.00 92.56 106 LEU A O 1
ATOM 778 N N . GLY A 1 107 ? -14.610 18.371 14.133 1.00 91.06 107 GLY A N 1
ATOM 779 C CA . GLY A 1 107 ? -15.642 17.371 14.412 1.00 91.06 107 GLY A CA 1
ATOM 780 C C . GLY A 1 107 ? -15.680 16.202 13.425 1.00 91.06 107 GLY A C 1
ATOM 781 O O . GLY A 1 107 ? -16.606 15.398 13.490 1.00 91.06 107 GLY A O 1
ATOM 782 N N . PHE A 1 108 ? -14.694 16.077 12.528 1.00 91.25 108 PHE A N 1
ATOM 783 C CA . PHE A 1 108 ? -14.597 14.914 11.647 1.00 91.25 108 PHE A CA 1
ATOM 784 C C . PHE A 1 108 ? -14.024 13.713 12.390 1.00 91.25 108 PHE A C 1
ATOM 786 O O . PHE A 1 108 ? -12.994 13.807 13.066 1.00 91.25 108 PHE A O 1
ATOM 793 N N . ASP A 1 109 ? -14.681 12.571 12.209 1.00 91.94 109 ASP A N 1
ATOM 794 C CA . ASP A 1 109 ? -14.207 11.305 12.737 1.00 91.94 109 ASP A CA 1
ATOM 795 C C . ASP A 1 109 ? -12.993 10.788 11.949 1.00 91.94 109 ASP A C 1
ATOM 797 O O . ASP A 1 109 ? -12.917 10.914 10.720 1.00 91.94 109 ASP A O 1
ATOM 801 N N . ALA A 1 110 ? -12.031 10.206 12.665 1.00 89.88 110 ALA A N 1
ATOM 802 C CA . ALA A 1 110 ? -10.787 9.726 12.071 1.00 89.88 110 ALA A CA 1
ATOM 803 C C . ALA A 1 110 ? -11.046 8.587 11.078 1.00 89.88 110 ALA A C 1
ATOM 805 O O . ALA A 1 110 ? -10.411 8.554 10.023 1.00 89.88 110 ALA A O 1
ATOM 806 N N . ASP A 1 111 ? -12.020 7.721 11.364 1.00 90.88 111 ASP A N 1
ATOM 807 C CA . ASP A 1 111 ? -12.370 6.601 10.490 1.00 90.88 111 ASP A CA 1
ATOM 808 C C . ASP A 1 111 ? -12.926 7.094 9.151 1.00 90.88 111 ASP A C 1
ATOM 810 O O . ASP A 1 111 ? -12.576 6.566 8.096 1.00 90.88 111 ASP A O 1
ATOM 814 N N . THR A 1 112 ? -13.712 8.174 9.171 1.00 91.25 112 THR A N 1
ATOM 815 C CA . THR A 1 112 ? -14.211 8.814 7.943 1.00 91.25 112 THR A CA 1
ATOM 816 C C . THR A 1 112 ? -13.059 9.366 7.102 1.00 91.25 112 THR A C 1
ATOM 818 O O . THR A 1 112 ? -13.027 9.186 5.884 1.00 91.25 112 THR A O 1
ATOM 821 N N . ILE A 1 113 ? -12.082 10.013 7.745 1.00 91.38 113 ILE A N 1
ATOM 822 C CA . ILE A 1 113 ? -10.907 10.566 7.060 1.00 91.38 113 ILE A CA 1
ATOM 823 C C . ILE A 1 113 ? -10.039 9.448 6.476 1.00 91.38 113 ILE A C 1
ATOM 825 O O . ILE A 1 113 ? -9.571 9.583 5.345 1.00 91.38 113 ILE A O 1
ATOM 829 N N . LEU A 1 114 ? -9.842 8.344 7.203 1.00 91.00 114 LEU A N 1
ATOM 830 C CA . LEU A 1 114 ? -9.124 7.178 6.685 1.00 91.00 114 LEU A CA 1
ATOM 831 C C . LEU A 1 114 ? -9.848 6.556 5.490 1.00 91.00 114 LEU A C 1
ATOM 833 O O . LEU A 1 114 ? -9.202 6.257 4.488 1.00 91.00 114 LEU A O 1
ATOM 837 N N . ALA A 1 115 ? -11.168 6.381 5.578 1.00 91.50 115 ALA A N 1
ATOM 838 C CA . ALA A 1 115 ? -11.964 5.802 4.501 1.00 91.50 115 ALA A CA 1
ATOM 839 C C . ALA A 1 115 ? -11.870 6.648 3.221 1.00 91.50 115 ALA A C 1
ATOM 841 O O . ALA A 1 115 ? -11.563 6.122 2.151 1.00 91.50 115 ALA A O 1
ATOM 842 N N . LEU A 1 116 ? -12.038 7.969 3.338 1.00 91.81 116 LEU A N 1
ATOM 843 C CA . LEU A 1 116 ? -11.893 8.896 2.212 1.00 91.81 116 LEU A CA 1
ATOM 844 C C . LEU A 1 116 ? -10.459 8.947 1.681 1.00 91.81 116 LEU A C 1
ATOM 846 O O . LEU A 1 116 ? -10.250 8.946 0.470 1.00 91.81 116 LEU A O 1
ATOM 850 N N . GLY A 1 117 ? -9.467 8.980 2.573 1.00 90.38 117 GLY A N 1
ATOM 851 C CA . GLY A 1 117 ? -8.057 8.969 2.194 1.00 90.38 117 GLY A CA 1
ATOM 852 C C . GLY A 1 117 ? -7.691 7.716 1.401 1.00 90.38 117 GLY A C 1
ATOM 853 O O . GLY A 1 117 ? -6.991 7.814 0.391 1.00 90.38 117 GLY A O 1
ATOM 854 N N . MET A 1 118 ? -8.216 6.557 1.808 1.00 89.00 118 MET A N 1
ATOM 855 C CA . MET A 1 118 ? -8.028 5.306 1.083 1.00 89.00 118 MET A CA 1
ATOM 856 C C . MET A 1 118 ? -8.676 5.363 -0.304 1.00 89.00 118 MET A C 1
ATOM 858 O O . MET A 1 118 ? -8.020 5.058 -1.297 1.00 89.00 118 MET A O 1
ATOM 862 N N . GLU A 1 119 ? -9.927 5.810 -0.390 1.00 90.38 119 GLU A N 1
ATOM 863 C CA . GLU A 1 119 ? -10.658 5.908 -1.657 1.00 90.38 119 GLU A CA 1
ATOM 864 C C . GLU A 1 119 ? -9.928 6.821 -2.659 1.00 90.38 119 GLU A C 1
ATOM 866 O O . GLU A 1 119 ? -9.659 6.433 -3.797 1.00 90.38 119 GLU A O 1
ATOM 871 N N . VAL A 1 120 ? -9.510 8.011 -2.215 1.00 91.19 120 VAL A N 1
ATOM 872 C CA . VAL A 1 120 ? -8.756 8.970 -3.040 1.00 91.19 120 VAL A CA 1
ATOM 873 C C . VAL A 1 120 ? -7.418 8.387 -3.489 1.00 91.19 120 VAL A C 1
ATOM 875 O O . VAL A 1 120 ? -7.032 8.551 -4.648 1.00 91.19 120 VAL A O 1
ATOM 878 N N . PHE A 1 121 ? -6.705 7.691 -2.602 1.00 89.56 121 PHE A N 1
ATOM 879 C CA . PHE A 1 121 ? -5.430 7.070 -2.947 1.00 89.56 121 PHE A CA 1
ATOM 880 C C . PHE A 1 121 ? -5.598 5.959 -3.993 1.00 89.56 121 PHE A C 1
ATOM 882 O O . PHE A 1 121 ? -4.818 5.893 -4.948 1.00 89.56 121 PHE A O 1
ATOM 889 N N . LEU A 1 122 ? -6.633 5.122 -3.856 1.00 90.00 122 LEU A N 1
ATOM 890 C CA . LEU A 1 122 ? -6.947 4.062 -4.815 1.00 90.00 122 LEU A CA 1
ATOM 891 C C . LEU A 1 122 ? -7.299 4.638 -6.191 1.00 90.00 122 LEU A C 1
ATOM 893 O O . LEU A 1 122 ? -6.685 4.243 -7.186 1.00 90.00 122 LEU A O 1
ATOM 897 N N . TRP A 1 123 ? -8.209 5.613 -6.258 1.00 92.88 123 TRP A N 1
ATOM 898 C CA . TRP A 1 123 ? -8.559 6.261 -7.527 1.00 92.88 123 TRP A CA 1
ATOM 899 C C . TRP A 1 123 ? -7.397 7.041 -8.135 1.00 92.88 123 TRP A C 1
ATOM 901 O O . TRP A 1 123 ? -7.248 7.044 -9.354 1.00 92.88 123 TRP A O 1
ATOM 911 N N . GLY A 1 124 ? -6.531 7.644 -7.319 1.00 90.25 124 GLY A N 1
ATOM 912 C CA . GLY A 1 124 ? -5.309 8.291 -7.794 1.00 90.25 124 GLY A CA 1
ATOM 913 C C . GLY A 1 124 ? -4.352 7.302 -8.464 1.00 90.25 124 GLY A C 1
ATOM 914 O O . GLY A 1 124 ? -3.846 7.571 -9.555 1.00 90.25 124 GLY A O 1
ATOM 915 N N . LEU A 1 125 ? -4.142 6.128 -7.858 1.00 89.06 125 LEU A N 1
ATOM 916 C CA . LEU A 1 125 ? -3.294 5.076 -8.423 1.00 89.06 125 LEU A CA 1
ATOM 917 C C . LEU A 1 125 ? -3.875 4.517 -9.728 1.00 89.06 125 LEU A C 1
ATOM 919 O O . LEU A 1 125 ? -3.154 4.398 -10.723 1.00 89.06 125 LEU A O 1
ATOM 923 N N . VAL A 1 126 ? -5.169 4.187 -9.726 1.00 90.94 126 VAL A N 1
ATOM 924 C CA . VAL A 1 126 ? -5.872 3.659 -10.904 1.00 90.94 126 VAL A CA 1
ATOM 925 C C . VAL A 1 126 ? -5.894 4.702 -12.018 1.00 90.94 126 VAL A C 1
ATOM 927 O O . VAL A 1 126 ? -5.524 4.390 -13.146 1.00 90.94 126 VAL A O 1
ATOM 930 N N . GLY A 1 127 ? -6.241 5.950 -11.705 1.00 90.69 127 GLY A N 1
ATOM 931 C CA . GLY A 1 127 ? -6.285 7.056 -12.657 1.00 90.69 127 GLY A CA 1
ATOM 932 C C . GLY A 1 127 ? -4.929 7.332 -13.297 1.00 90.69 127 GLY A C 1
ATOM 933 O O . GLY A 1 127 ? -4.847 7.434 -14.517 1.00 90.69 127 GLY A O 1
ATOM 934 N N . ALA A 1 128 ? -3.846 7.356 -12.513 1.00 89.38 128 ALA A N 1
ATOM 935 C CA . ALA A 1 128 ? -2.495 7.530 -13.049 1.00 89.38 128 ALA A CA 1
ATOM 936 C C . ALA A 1 128 ? -2.102 6.401 -14.017 1.00 89.38 128 ALA A C 1
ATOM 938 O O . ALA A 1 128 ? -1.447 6.646 -15.032 1.00 89.38 128 ALA A O 1
ATOM 939 N N . ARG A 1 129 ? -2.510 5.159 -13.727 1.00 84.56 129 ARG A N 1
ATOM 940 C CA . ARG A 1 129 ? -2.247 4.010 -14.603 1.00 84.56 129 ARG A CA 1
ATOM 941 C C . ARG A 1 129 ? -3.102 4.026 -15.858 1.00 84.56 129 ARG A C 1
ATOM 943 O O . ARG A 1 129 ? -2.558 3.813 -16.936 1.00 84.56 129 ARG A O 1
ATOM 950 N N . LEU A 1 130 ? -4.393 4.314 -15.733 1.00 89.31 130 LEU A N 1
ATOM 951 C CA . LEU A 1 130 ? -5.286 4.461 -16.880 1.00 89.31 130 LEU A CA 1
ATOM 952 C C . LEU A 1 130 ? -4.802 5.581 -17.799 1.00 89.31 130 LEU A C 1
ATOM 954 O O . LEU A 1 130 ? -4.683 5.363 -18.998 1.00 89.31 130 LEU A O 1
ATOM 958 N N . PHE A 1 131 ? -4.435 6.731 -17.234 1.00 89.94 131 PHE A N 1
ATOM 959 C CA . PHE A 1 131 ? -3.868 7.842 -17.990 1.00 89.94 131 PHE A CA 1
ATOM 960 C C . PHE A 1 131 ? -2.599 7.429 -18.741 1.00 89.94 131 PHE A C 1
ATOM 962 O O . PHE A 1 131 ? -2.494 7.682 -19.933 1.00 89.94 131 PHE A O 1
ATOM 969 N N . TYR A 1 132 ? -1.670 6.728 -18.082 1.00 83.31 132 TYR A N 1
ATOM 970 C CA . TYR A 1 132 ? -0.458 6.228 -18.736 1.00 83.31 132 TYR A CA 1
ATOM 971 C C . TYR A 1 132 ? -0.764 5.295 -19.916 1.00 83.31 132 TYR A C 1
ATOM 973 O O . TYR A 1 132 ? -0.146 5.418 -20.969 1.00 83.31 132 TYR A O 1
ATOM 981 N N . VAL A 1 133 ? -1.713 4.370 -19.753 1.00 86.06 133 VAL A N 1
ATOM 982 C CA . VAL A 1 133 ? -2.092 3.427 -20.816 1.00 86.06 13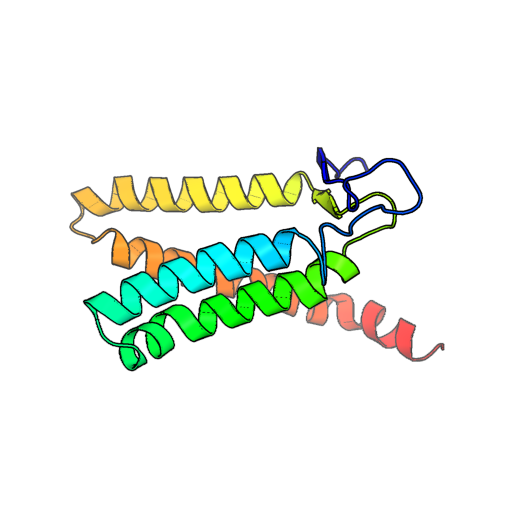3 VAL A CA 1
ATOM 983 C C . VAL A 1 133 ? -2.765 4.146 -21.983 1.00 86.06 133 VAL A C 1
ATOM 985 O O . VAL A 1 133 ? -2.476 3.819 -23.128 1.00 86.06 133 VAL A O 1
ATOM 988 N N . ILE A 1 134 ? -3.635 5.120 -21.706 1.00 87.88 134 ILE A N 1
ATOM 989 C CA . ILE A 1 134 ? -4.333 5.898 -22.738 1.00 87.88 134 ILE A CA 1
ATOM 990 C C . ILE A 1 134 ? -3.346 6.795 -23.497 1.00 87.88 134 ILE A C 1
ATOM 992 O O . ILE A 1 134 ? -3.336 6.797 -24.724 1.00 87.88 134 ILE A O 1
ATOM 996 N N . GLU A 1 135 ? -2.488 7.523 -22.784 1.00 87.56 135 GLU A N 1
ATOM 997 C CA . GLU A 1 135 ? -1.546 8.477 -23.380 1.00 87.56 135 GLU A CA 1
ATOM 998 C C . GLU A 1 135 ? -0.449 7.775 -24.191 1.00 87.56 135 GLU A C 1
ATOM 1000 O O . GLU A 1 135 ? -0.104 8.208 -25.285 1.00 87.56 135 GLU A O 1
ATOM 1005 N N . TYR A 1 136 ? 0.088 6.660 -23.685 1.00 83.12 136 TYR A N 1
ATOM 1006 C CA . TYR A 1 136 ? 1.181 5.923 -24.331 1.00 83.12 136 TYR A CA 1
ATOM 1007 C C . TYR A 1 136 ? 0.708 4.669 -25.076 1.00 83.12 136 TYR A C 1
ATOM 1009 O O . TYR A 1 136 ? 1.495 3.735 -25.262 1.00 83.12 136 TYR A O 1
ATOM 1017 N N . HIS A 1 137 ? -0.556 4.646 -25.507 1.00 74.88 137 HIS A N 1
ATOM 1018 C CA . HIS A 1 137 ? -1.155 3.496 -26.184 1.00 74.88 137 HIS A CA 1
ATOM 1019 C C . HIS A 1 137 ? -0.364 3.082 -27.436 1.00 74.88 137 HIS A C 1
ATOM 1021 O O . HIS A 1 137 ? -0.126 1.890 -27.612 1.00 74.88 137 HIS A O 1
ATOM 1027 N N . ASP A 1 138 ? 0.157 4.030 -28.223 1.00 73.38 138 ASP A N 1
ATOM 1028 C CA . ASP A 1 138 ? 0.965 3.742 -29.421 1.00 73.38 138 ASP A CA 1
ATOM 1029 C C . ASP A 1 138 ? 2.200 2.884 -29.100 1.00 73.38 138 ASP A C 1
ATOM 1031 O O . ASP A 1 138 ? 2.449 1.864 -29.733 1.00 73.38 138 ASP A O 1
ATOM 1035 N N . ARG A 1 139 ? 2.943 3.210 -28.033 1.00 65.25 139 ARG A N 1
ATOM 1036 C CA . ARG A 1 139 ? 4.110 2.414 -27.600 1.00 65.25 139 ARG A CA 1
ATOM 1037 C C . ARG A 1 139 ? 3.739 1.036 -27.062 1.00 65.25 139 ARG A C 1
ATOM 1039 O O . ARG A 1 139 ? 4.588 0.147 -27.057 1.00 65.25 139 ARG A O 1
ATOM 1046 N N . PHE A 1 140 ? 2.526 0.890 -26.542 1.00 62.34 140 PHE A N 1
ATOM 1047 C CA . PHE A 1 140 ? 2.064 -0.337 -25.903 1.00 62.34 140 PHE A CA 1
ATOM 1048 C C . PHE A 1 140 ? 1.461 -1.313 -26.919 1.00 62.34 140 PHE A C 1
ATOM 1050 O O . PHE A 1 140 ? 1.668 -2.519 -26.797 1.00 62.34 140 PHE A O 1
ATOM 1057 N N . PHE A 1 141 ? 0.755 -0.799 -27.931 1.00 65.06 141 PHE A N 1
ATOM 1058 C CA . PHE A 1 141 ? 0.106 -1.606 -28.960 1.00 65.06 141 PHE A CA 1
ATOM 1059 C C . PHE A 1 141 ? 0.990 -1.829 -30.196 1.00 65.06 141 PHE A C 1
ATOM 1061 O O . PHE A 1 141 ? 0.992 -2.954 -30.690 1.00 65.06 141 PHE A O 1
ATOM 1068 N N . ASP A 1 142 ? 1.826 -0.876 -30.638 1.00 58.56 142 ASP A N 1
ATOM 1069 C CA . ASP A 1 142 ? 2.718 -1.111 -31.797 1.00 58.56 142 ASP A CA 1
ATOM 1070 C C . ASP A 1 142 ? 3.798 -2.162 -31.508 1.00 58.56 142 ASP A C 1
ATOM 1072 O O . ASP A 1 142 ? 4.139 -2.968 -32.375 1.00 58.56 142 ASP A O 1
ATOM 1076 N N . ALA A 1 143 ? 4.302 -2.227 -30.271 1.00 55.66 143 ALA A N 1
ATOM 1077 C CA . ALA A 1 143 ? 5.255 -3.261 -29.862 1.00 55.66 143 ALA A CA 1
ATOM 1078 C C . ALA A 1 143 ? 4.649 -4.682 -29.878 1.00 55.66 143 ALA A C 1
ATOM 1080 O O . ALA A 1 143 ? 5.394 -5.659 -29.880 1.00 55.66 143 ALA A O 1
ATOM 1081 N N . GLY A 1 144 ? 3.315 -4.802 -29.894 1.00 49.00 144 GLY A N 1
ATOM 1082 C CA . GLY A 1 144 ? 2.598 -6.076 -29.952 1.00 49.00 144 GLY A CA 1
ATOM 1083 C C . GLY A 1 144 ? 2.280 -6.576 -31.365 1.00 49.00 144 GLY A C 1
ATOM 1084 O O . GLY A 1 144 ? 1.939 -7.745 -31.508 1.00 49.00 144 GLY A O 1
ATOM 1085 N N . ILE A 1 145 ? 2.389 -5.734 -32.402 1.00 49.69 145 ILE A N 1
ATOM 1086 C CA . ILE A 1 145 ? 2.055 -6.104 -33.796 1.00 49.69 145 ILE A CA 1
ATOM 1087 C C . ILE A 1 145 ? 3.318 -6.489 -34.599 1.00 49.69 145 ILE A C 1
ATOM 1089 O O . ILE A 1 145 ? 3.223 -7.017 -35.703 1.00 49.69 145 ILE A O 1
ATOM 1093 N N . ALA A 1 146 ? 4.511 -6.266 -34.038 1.00 49.09 146 ALA A N 1
ATOM 1094 C CA . ALA A 1 146 ? 5.802 -6.601 -34.647 1.00 49.09 146 ALA A CA 1
ATOM 1095 C C . ALA A 1 146 ? 6.478 -7.859 -34.048 1.00 49.09 146 ALA A C 1
ATOM 1097 O O . ALA A 1 146 ? 7.697 -8.000 -34.171 1.00 49.09 146 ALA A O 1
ATOM 1098 N N . ALA A 1 147 ? 5.711 -8.744 -33.396 1.00 40.84 147 ALA A N 1
ATOM 1099 C CA . ALA A 1 147 ? 6.169 -10.041 -32.882 1.00 40.84 147 ALA A CA 1
ATOM 1100 C C . ALA A 1 147 ? 5.522 -11.207 -33.642 1.00 40.84 147 ALA A C 1
ATOM 1102 O O . ALA A 1 147 ? 4.282 -11.183 -33.807 1.00 40.84 147 ALA A O 1
#

Radius of gyration: 20.07 Å; chains: 1; bounding box: 43×47×54 Å

Foldseek 3Di:
DPFFPDFDAQFDDDDPPTAGCFAVGPVLVVLCVVLVVVLVVCCVVPNNVVSCVPSVVVSVVVSCCRNPVLVVQCPVRHRGDTPVVVVVVVVLVVVLVVCQVVVVVVVDDSVVSVVVSVVVVVCVVVVVVVCCCVVCVCVVVVVVVVD

Sequence (147 aa):
MLSTLFHIPARIGSGADALPLFGWGMLLLAWALLGGGFFAHTAWSRGPRAAAAMLGVPLLIVGAMILWVLPALDDGQGVPVRGYGLMLLLAAGAGTWLSIVRGRPLGFDADTILALGMEVFLWGLVGARLFYVIEYHDRFFDAGIAA

pLDDT: mean 75.34, std 13.22, range [40.84, 95.0]